Protein AF-A0A550BZ98-F1 (afdb_monomer_lite)

Radius of gyration: 15.57 Å; chains: 1; bounding box: 42×27×40 Å

Sequence (166 aa):
MPALRSVDLQHAAHTMLQHINVPALETIVFRDVEYHNLTASLLQVLSHSHPRVCSLSYINVADHIAESCVQSLAQLEDLRQLCIEDTMGYWQFPTLLAALTCADDQPPLAPELKDLSLLFGQHCWMRQNADALNAMHQSRKEPRVCASRAVVALDRFHVDAKDKRT

pLDDT: mean 89.11, std 10.83, range [4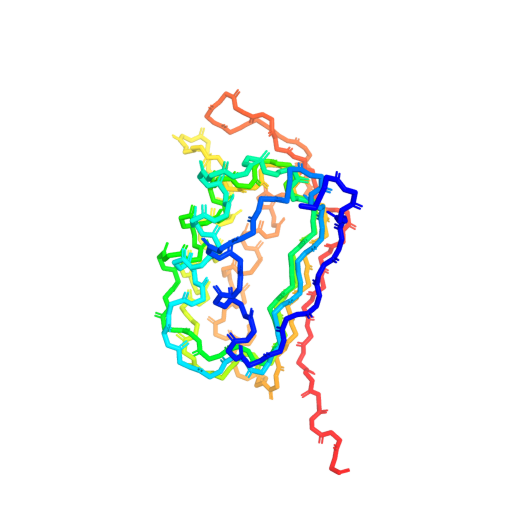2.25, 98.56]

Secondary structure (DSSP, 8-state):
-TT--EEEEEGGGGGGGGT---TT--EEEEES-BSS-HHHHHHHHHHHH-----EEEEES-B---HHHHHHHHHT-TT--EEEEE---S---HHHHHHHHS--TTSPPSSTT--EEEEEES-HHHHHHTHHHHHHHHHHTSS-EEETTEEEPPPSEEEEEE-----

Foldseek 3Di:
DAPAAEDAAEEPSLQCLLVDQYQNHAYYHYYLHDDDDSLVSLVNNCVRNVHQHQEYEYEQHAYQPLPSVQVSLQSNQNHAYYYYEAHPPRHPVLSNLVQCQADQADDHRNQNHAYYHAEYQDPVVCVVCVVSLVRSLVSQCQWDAHNNDTHHHHNYDYYYHDDPPD

Organism: NCBI:txid97359

Structure (mmCIF, N/CA/C/O backbone):
data_AF-A0A550BZ98-F1
#
_entry.id   AF-A0A550BZ98-F1
#
loop_
_atom_site.group_PDB
_atom_site.id
_atom_site.type_symbol
_atom_site.label_atom_id
_atom_site.label_alt_id
_atom_site.label_comp_id
_atom_site.label_asym_id
_atom_site.label_entity_id
_atom_site.label_seq_id
_atom_site.pdbx_PDB_ins_code
_atom_site.Cartn_x
_atom_site.Cartn_y
_atom_site.Cartn_z
_atom_site.occupancy
_atom_site.B_iso_or_equiv
_atom_site.auth_seq_id
_atom_site.auth_comp_id
_atom_site.auth_asym_id
_atom_site.auth_atom_id
_atom_site.pdbx_PDB_model_num
ATOM 1 N N . MET A 1 1 ? -13.093 -8.805 -18.639 1.00 65.12 1 MET A N 1
ATOM 2 C CA . MET A 1 1 ? -12.880 -10.200 -18.196 1.00 65.12 1 MET A CA 1
ATOM 3 C C . MET A 1 1 ? -13.421 -10.345 -16.777 1.00 65.12 1 MET A C 1
ATOM 5 O O . MET A 1 1 ? -12.711 -10.015 -15.837 1.00 65.12 1 MET A O 1
ATOM 9 N N . PRO A 1 2 ? -14.676 -10.788 -16.595 1.00 78.81 2 PRO A N 1
ATOM 10 C CA . PRO A 1 2 ? -15.355 -10.716 -15.295 1.00 78.81 2 PRO A CA 1
ATOM 11 C C . PRO A 1 2 ? -14.828 -11.707 -14.244 1.00 78.81 2 PRO A C 1
ATOM 13 O O . PRO A 1 2 ? -15.179 -11.581 -13.081 1.00 78.81 2 PRO A O 1
ATOM 16 N N . ALA A 1 3 ? -13.998 -12.678 -14.635 1.00 91.69 3 ALA A N 1
ATOM 17 C CA . ALA A 1 3 ? -13.448 -13.696 -13.737 1.00 91.69 3 ALA A CA 1
ATOM 18 C C . ALA A 1 3 ? -11.951 -13.510 -13.419 1.00 91.69 3 ALA A C 1
ATOM 20 O O . ALA A 1 3 ? -11.384 -14.326 -12.697 1.00 91.69 3 ALA A O 1
ATOM 21 N N . LEU A 1 4 ? -11.290 -12.484 -13.976 1.00 94.62 4 LEU A N 1
ATOM 22 C CA . LEU A 1 4 ? -9.860 -12.269 -13.751 1.00 94.62 4 LEU A CA 1
ATOM 23 C C . LEU A 1 4 ? -9.636 -11.729 -12.334 1.00 94.62 4 LEU A C 1
ATOM 25 O O . LEU A 1 4 ? -10.039 -10.607 -12.044 1.00 94.62 4 LEU A O 1
ATOM 29 N N . ARG A 1 5 ? -9.002 -12.537 -11.478 1.00 96.50 5 ARG A N 1
ATOM 30 C CA . ARG A 1 5 ? -8.746 -12.211 -10.063 1.00 96.50 5 ARG A CA 1
ATOM 31 C C . ARG A 1 5 ? -7.322 -11.771 -9.768 1.00 96.50 5 ARG A C 1
ATOM 33 O O . ARG A 1 5 ? -7.097 -11.043 -8.812 1.00 96.50 5 ARG A O 1
ATOM 40 N N . SER A 1 6 ? -6.361 -12.208 -10.571 1.00 97.44 6 SER A N 1
ATOM 41 C CA . SER A 1 6 ? -4.948 -11.926 -10.347 1.00 97.44 6 SER A CA 1
ATOM 42 C C . SER A 1 6 ? -4.271 -11.590 -11.663 1.00 97.44 6 SER A C 1
ATOM 44 O O . SER A 1 6 ? -4.564 -12.210 -12.689 1.00 97.44 6 SER A O 1
ATOM 46 N N . VAL A 1 7 ? -3.384 -10.600 -11.620 1.00 96.88 7 VAL A N 1
ATOM 47 C CA . VAL A 1 7 ? -2.507 -10.227 -12.728 1.00 96.88 7 VAL A CA 1
ATOM 48 C C . VAL A 1 7 ? -1.085 -10.046 -12.215 1.00 96.88 7 VAL A C 1
ATOM 50 O O . VAL A 1 7 ? -0.868 -9.439 -11.167 1.00 96.88 7 VAL A O 1
ATOM 53 N N . ASP A 1 8 ? -0.128 -10.563 -12.980 1.00 97.06 8 ASP A N 1
ATOM 54 C CA . ASP A 1 8 ? 1.297 -10.279 -12.827 1.00 97.06 8 ASP A CA 1
ATOM 55 C C . ASP A 1 8 ? 1.752 -9.569 -14.105 1.00 97.06 8 ASP A C 1
ATOM 57 O O . ASP A 1 8 ? 1.599 -10.092 -15.212 1.00 97.06 8 ASP A O 1
ATOM 61 N N . LEU A 1 9 ? 2.168 -8.315 -13.956 1.00 95.12 9 LEU A N 1
ATOM 62 C CA . LEU A 1 9 ? 2.366 -7.353 -15.030 1.00 95.12 9 LEU A CA 1
ATOM 63 C C . LEU A 1 9 ? 3.829 -6.935 -15.037 1.00 95.12 9 LEU A C 1
ATOM 65 O O . LEU A 1 9 ? 4.275 -6.178 -14.174 1.00 95.12 9 LEU A O 1
ATOM 69 N N . GLN A 1 10 ? 4.561 -7.415 -16.037 1.00 94.25 10 GLN A N 1
ATOM 70 C CA . GLN A 1 10 ? 5.973 -7.104 -16.209 1.00 94.25 10 GLN A CA 1
ATOM 71 C C . GLN A 1 10 ? 6.173 -5.946 -17.196 1.00 94.25 10 GLN A C 1
ATOM 73 O O . GLN A 1 10 ? 5.468 -5.856 -18.209 1.00 94.25 10 GLN A O 1
ATOM 78 N N . HIS A 1 11 ? 7.151 -5.079 -16.934 1.00 91.19 11 HIS A N 1
ATOM 79 C CA . HIS A 1 11 ? 7.508 -3.954 -17.801 1.00 91.19 11 HIS A CA 1
ATOM 80 C C . HIS A 1 11 ? 6.280 -3.078 -18.135 1.00 91.19 11 HIS A C 1
ATOM 82 O O . HIS A 1 11 ? 5.497 -2.717 -17.259 1.00 91.19 11 HIS A O 1
ATOM 88 N N . ALA A 1 12 ? 6.057 -2.766 -19.414 1.00 90.75 12 ALA A N 1
ATOM 89 C CA . ALA A 1 12 ? 4.945 -1.938 -19.879 1.00 90.75 12 ALA A CA 1
ATOM 90 C C . ALA A 1 12 ? 3.573 -2.650 -19.908 1.00 90.75 12 ALA A C 1
ATOM 92 O O . ALA A 1 12 ? 2.584 -2.047 -20.338 1.00 90.75 12 ALA A O 1
ATOM 93 N N . ALA A 1 13 ? 3.462 -3.911 -19.461 1.00 93.50 13 ALA A N 1
ATOM 94 C CA . ALA A 1 13 ? 2.195 -4.653 -19.487 1.00 93.50 13 ALA A CA 1
ATOM 95 C C . ALA A 1 13 ? 1.094 -3.991 -18.640 1.00 93.50 13 ALA A C 1
ATOM 97 O O . ALA A 1 13 ? -0.092 -4.167 -18.921 1.00 93.50 13 ALA A O 1
ATOM 98 N N . HIS A 1 14 ? 1.463 -3.167 -17.651 1.00 92.12 14 HIS A N 1
ATOM 99 C CA . HIS A 1 14 ? 0.501 -2.411 -16.846 1.00 92.12 14 HIS A CA 1
ATOM 100 C C . HIS A 1 14 ? -0.400 -1.488 -17.677 1.00 92.12 14 HIS A C 1
ATOM 102 O O . HIS A 1 14 ? -1.517 -1.194 -17.259 1.00 92.12 14 HIS A O 1
ATOM 108 N N . THR A 1 15 ? 0.037 -1.058 -18.864 1.00 92.19 15 THR A N 1
ATOM 109 C CA . THR A 1 15 ? -0.766 -0.212 -19.763 1.00 92.19 15 THR A CA 1
ATOM 110 C C . THR A 1 15 ? -2.040 -0.915 -20.232 1.00 92.19 15 THR A C 1
ATOM 112 O O . THR A 1 15 ? -3.051 -0.263 -20.478 1.00 92.19 15 THR A O 1
ATOM 115 N N . MET A 1 16 ? -2.057 -2.252 -20.253 1.00 91.81 16 MET A N 1
ATOM 116 C CA . MET A 1 16 ? -3.251 -3.023 -20.595 1.00 91.81 16 MET A CA 1
ATOM 117 C C . MET A 1 16 ? -4.392 -2.820 -19.592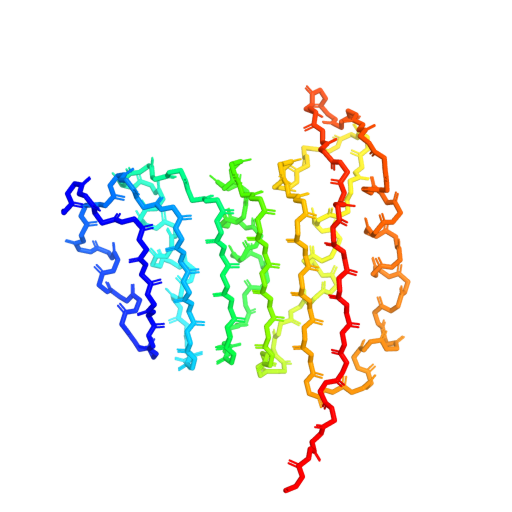 1.00 91.81 16 MET A C 1
ATOM 119 O O .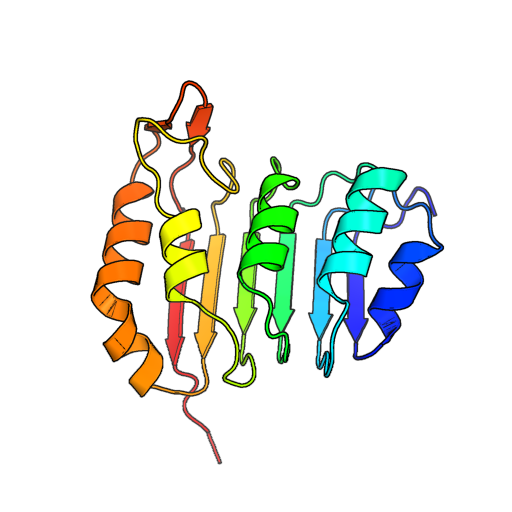 MET A 1 16 ? -5.554 -2.922 -19.984 1.00 91.81 16 MET A O 1
ATOM 123 N N . LEU A 1 17 ? -4.088 -2.480 -18.329 1.00 90.88 17 LEU A N 1
ATOM 124 C CA . LEU A 1 17 ? -5.097 -2.190 -17.301 1.00 90.88 17 LEU A CA 1
ATOM 125 C C . LEU A 1 17 ? -6.037 -1.044 -17.706 1.00 90.88 17 LEU A C 1
ATOM 127 O O . LEU A 1 17 ? -7.190 -1.018 -17.289 1.00 90.88 17 LEU A O 1
ATOM 131 N N . GLN A 1 18 ? -5.574 -0.138 -18.569 1.00 89.88 18 GLN A N 1
ATOM 132 C CA . GLN A 1 18 ? -6.346 1.002 -19.068 1.00 89.88 18 GLN A CA 1
ATOM 133 C C . GLN A 1 18 ? -7.461 0.597 -20.043 1.00 89.88 18 GLN A C 1
ATOM 135 O O . GLN A 1 18 ? -8.393 1.367 -20.281 1.00 89.88 18 GLN A O 1
ATOM 140 N N . HIS A 1 19 ? -7.365 -0.603 -20.618 1.00 90.19 19 HIS A N 1
ATOM 141 C CA . HIS A 1 19 ? -8.230 -1.070 -21.701 1.00 90.19 19 HIS A CA 1
ATOM 142 C C . HIS A 1 19 ? -9.091 -2.275 -21.317 1.00 90.19 19 HIS A C 1
ATOM 144 O O . HIS A 1 19 ? -9.882 -2.751 -22.133 1.00 90.19 19 HIS A O 1
ATOM 150 N N . ILE A 1 20 ? -8.947 -2.790 -20.095 1.00 90.31 20 ILE A N 1
ATOM 151 C CA . ILE A 1 20 ? -9.666 -3.979 -19.640 1.00 90.31 20 ILE A CA 1
ATOM 152 C C . ILE A 1 20 ? -10.607 -3.642 -18.485 1.00 90.31 20 ILE A C 1
ATOM 154 O O . ILE A 1 20 ? -10.250 -2.941 -17.546 1.00 90.31 20 ILE A O 1
ATOM 158 N N . ASN A 1 21 ? -11.819 -4.195 -18.542 1.00 93.44 21 ASN A N 1
ATOM 159 C CA . ASN A 1 21 ? -12.749 -4.182 -17.417 1.00 93.44 21 ASN A CA 1
ATOM 160 C C . ASN A 1 21 ? -12.559 -5.460 -16.585 1.00 93.44 21 ASN A C 1
ATOM 162 O O . ASN A 1 21 ? -12.803 -6.571 -17.085 1.00 93.44 21 ASN A O 1
ATOM 166 N N . VAL A 1 22 ? -12.094 -5.305 -15.348 1.00 94.44 22 VAL A N 1
ATOM 167 C CA . VAL A 1 22 ? -11.665 -6.395 -14.454 1.00 94.44 22 VAL A CA 1
ATOM 168 C C . VAL A 1 22 ? -12.254 -6.213 -13.047 1.00 94.44 22 VAL A C 1
ATOM 170 O O . VAL A 1 22 ? -11.524 -6.002 -12.085 1.00 94.44 22 VAL A O 1
ATOM 173 N N . PRO A 1 23 ? -13.589 -6.297 -12.893 1.00 94.81 23 PRO A N 1
ATOM 174 C CA . PRO A 1 23 ? -14.264 -5.948 -11.638 1.00 94.81 23 PRO A CA 1
ATOM 175 C C . PRO A 1 23 ? -14.006 -6.954 -10.505 1.00 94.81 23 PRO A C 1
ATOM 177 O O . PRO A 1 23 ? -14.192 -6.635 -9.337 1.00 94.81 23 PRO A O 1
ATOM 180 N N . ALA A 1 24 ? -13.577 -8.174 -10.841 1.00 95.94 24 ALA A N 1
ATOM 181 C CA . ALA A 1 24 ? -13.238 -9.222 -9.879 1.00 95.94 24 ALA A CA 1
ATOM 182 C C . ALA A 1 24 ? -11.742 -9.259 -9.523 1.00 95.94 24 ALA A C 1
ATOM 184 O O . ALA A 1 24 ? -11.290 -10.244 -8.944 1.00 95.94 24 ALA A O 1
ATOM 185 N N . LEU A 1 25 ? -10.965 -8.241 -9.911 1.00 96.75 25 LEU A N 1
ATOM 186 C CA . LEU A 1 25 ? -9.529 -8.204 -9.656 1.00 96.75 25 LEU A CA 1
ATOM 187 C C . LEU A 1 25 ? -9.251 -8.028 -8.155 1.00 96.75 25 LEU A C 1
ATOM 189 O O . LEU A 1 25 ? -9.731 -7.089 -7.529 1.00 96.75 25 LEU A O 1
ATOM 193 N N . GLU A 1 26 ? -8.461 -8.938 -7.595 1.00 97.50 26 GLU A N 1
ATOM 194 C CA . GLU A 1 26 ? -8.127 -9.029 -6.168 1.00 97.50 26 GLU A CA 1
ATOM 195 C C . GLU A 1 26 ? -6.616 -8.844 -5.936 1.00 97.50 26 GLU A C 1
ATOM 197 O O . GLU A 1 26 ? -6.204 -8.291 -4.917 1.00 97.50 26 GLU A O 1
ATOM 202 N N . THR A 1 27 ? -5.776 -9.275 -6.883 1.00 98.12 27 THR A N 1
ATOM 203 C CA . THR A 1 27 ? -4.310 -9.259 -6.759 1.00 98.12 27 THR A CA 1
ATOM 204 C C . THR A 1 27 ? -3.646 -8.600 -7.960 1.00 98.12 27 THR A C 1
ATOM 206 O O . THR A 1 27 ? -3.915 -8.973 -9.103 1.00 98.12 27 THR A O 1
ATOM 209 N N . ILE A 1 28 ? -2.730 -7.669 -7.696 1.00 96.81 28 ILE A N 1
ATOM 210 C CA . ILE A 1 28 ? -1.920 -6.999 -8.716 1.00 96.81 28 ILE A CA 1
ATOM 211 C C . ILE A 1 28 ? -0.446 -7.102 -8.337 1.00 96.81 28 ILE A C 1
ATOM 213 O O . ILE A 1 28 ? -0.048 -6.686 -7.251 1.00 96.81 28 ILE A O 1
ATOM 217 N N . VAL A 1 29 ? 0.368 -7.616 -9.251 1.00 96.69 29 VAL A N 1
ATOM 218 C CA . VAL A 1 29 ? 1.826 -7.619 -9.128 1.00 96.69 29 VAL A CA 1
ATOM 219 C C . VAL A 1 29 ? 2.409 -6.819 -10.285 1.00 96.69 29 VAL A C 1
ATOM 221 O O . VAL A 1 29 ? 2.094 -7.084 -11.441 1.00 96.69 29 VAL A O 1
ATOM 224 N N . PHE A 1 30 ? 3.249 -5.838 -9.973 1.00 94.06 30 PHE A N 1
ATOM 225 C CA . PHE A 1 30 ? 4.026 -5.073 -10.940 1.00 94.06 30 PHE A CA 1
ATOM 226 C C . PHE A 1 30 ? 5.498 -5.476 -10.841 1.00 94.06 30 PHE A C 1
ATOM 228 O O . PHE A 1 30 ? 6.072 -5.401 -9.754 1.00 94.06 30 PHE A O 1
ATOM 235 N N . ARG A 1 31 ? 6.101 -5.896 -11.959 1.00 94.00 31 ARG A N 1
ATOM 236 C CA . ARG A 1 31 ? 7.500 -6.349 -12.039 1.00 94.00 31 ARG A CA 1
ATOM 237 C C . ARG A 1 31 ? 8.300 -5.567 -13.062 1.00 94.00 31 ARG A C 1
ATOM 239 O O . ARG A 1 31 ? 7.820 -5.353 -14.172 1.00 94.0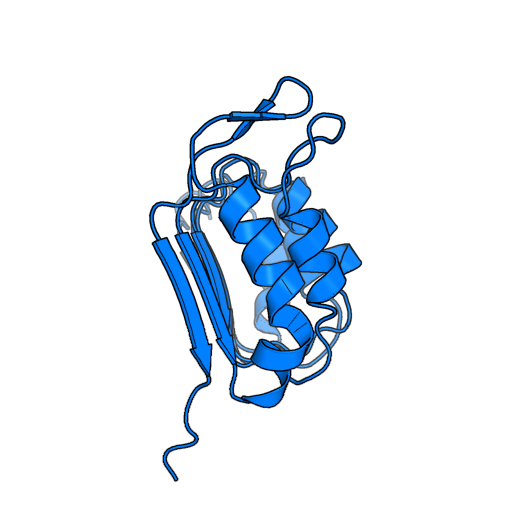0 31 ARG A O 1
ATOM 246 N N . ASP A 1 32 ? 9.535 -5.220 -12.716 1.00 91.75 32 ASP A N 1
ATOM 247 C CA . ASP A 1 32 ? 10.524 -4.667 -13.653 1.00 91.75 32 ASP A CA 1
ATOM 248 C C . ASP A 1 32 ? 9.962 -3.484 -14.461 1.00 91.75 32 ASP A C 1
ATOM 250 O O . ASP A 1 32 ? 10.142 -3.380 -15.680 1.00 91.75 32 ASP A O 1
ATOM 254 N N . VAL A 1 33 ? 9.184 -2.636 -13.783 1.00 88.31 33 VAL A N 1
ATOM 255 C CA . VAL A 1 33 ? 8.572 -1.459 -14.395 1.00 88.31 33 VAL A CA 1
ATOM 256 C C . VAL A 1 33 ? 9.585 -0.334 -14.329 1.00 88.31 33 VAL A C 1
ATOM 258 O O . VAL A 1 33 ? 9.794 0.292 -13.289 1.00 88.31 33 VAL A O 1
ATOM 261 N N . GLU A 1 34 ? 10.213 -0.098 -15.467 1.00 79.12 34 GLU A N 1
ATOM 262 C CA . GLU A 1 34 ? 11.015 1.082 -15.726 1.00 79.12 34 GLU A CA 1
ATOM 263 C C . GLU A 1 34 ? 10.065 2.149 -16.303 1.00 79.12 34 GLU A C 1
ATOM 265 O O . GLU A 1 34 ? 9.278 1.835 -17.195 1.00 79.12 34 GLU A O 1
ATOM 270 N N . TYR A 1 35 ? 10.129 3.393 -15.811 1.00 68.38 35 TYR A N 1
ATOM 271 C CA . TYR A 1 35 ? 9.409 4.581 -16.319 1.00 68.38 35 TYR A CA 1
ATOM 272 C C . TYR A 1 35 ? 7.994 4.883 -15.775 1.00 68.38 35 TYR A C 1
ATOM 274 O O . TYR A 1 35 ? 7.323 4.090 -15.120 1.00 68.38 35 TYR A O 1
ATOM 282 N N . HIS A 1 36 ? 7.576 6.127 -16.046 1.00 69.31 36 HIS A N 1
ATOM 283 C CA . HIS A 1 36 ? 6.376 6.794 -15.539 1.00 69.31 36 HIS A CA 1
ATOM 284 C C . HIS A 1 36 ? 5.052 6.159 -16.006 1.00 69.31 36 HIS A C 1
ATOM 286 O O . HIS A 1 36 ? 4.962 5.614 -17.105 1.00 69.31 36 HIS A O 1
ATOM 292 N N . ASN A 1 37 ? 3.989 6.384 -15.217 1.00 76.19 37 ASN A N 1
ATOM 293 C CA . ASN A 1 37 ? 2.565 6.068 -15.469 1.00 76.19 37 ASN A CA 1
ATOM 294 C C . ASN A 1 37 ? 2.051 4.711 -14.964 1.00 76.19 37 ASN A C 1
ATOM 296 O O . ASN A 1 37 ? 0.900 4.351 -15.254 1.00 76.19 37 ASN A O 1
ATOM 300 N N . LEU A 1 38 ? 2.831 3.991 -14.154 1.00 86.19 38 LEU A N 1
ATOM 301 C CA . LEU A 1 38 ? 2.331 2.828 -13.417 1.00 86.19 38 LEU A CA 1
ATOM 302 C C . LEU A 1 38 ? 1.087 3.206 -12.608 1.00 86.19 38 LEU A C 1
ATOM 304 O O . LEU A 1 38 ? 0.015 2.621 -12.775 1.00 86.19 38 LEU A O 1
ATOM 308 N N . THR A 1 39 ? 1.209 4.263 -11.805 1.00 84.31 39 THR A N 1
ATOM 309 C CA . THR A 1 39 ? 0.116 4.708 -10.949 1.00 84.31 39 THR A CA 1
ATOM 310 C C . THR A 1 39 ? -1.068 5.247 -11.735 1.00 84.31 39 THR A C 1
ATOM 312 O O . THR A 1 39 ? -2.203 5.037 -11.330 1.00 84.31 39 THR A O 1
ATOM 315 N N . ALA A 1 40 ? -0.843 5.884 -12.888 1.00 86.94 40 ALA A N 1
ATOM 316 C CA . ALA A 1 40 ? -1.936 6.305 -13.764 1.00 86.94 40 ALA A CA 1
ATOM 317 C C . ALA A 1 40 ? -2.738 5.094 -14.268 1.00 86.94 40 ALA A C 1
ATOM 319 O O . ALA A 1 40 ? -3.966 5.110 -14.249 1.00 86.94 40 ALA A O 1
ATOM 320 N N . SER A 1 41 ? -2.043 4.016 -14.642 1.00 89.88 41 SER A N 1
ATOM 321 C CA . SER A 1 41 ? -2.678 2.767 -15.076 1.00 89.88 41 SER A CA 1
ATOM 322 C C . SER A 1 41 ? -3.473 2.114 -13.941 1.00 89.88 41 SER A C 1
ATOM 324 O O . SER A 1 41 ? -4.593 1.652 -14.160 1.00 89.88 41 SER A O 1
ATOM 326 N N . LEU A 1 42 ? -2.925 2.131 -12.720 1.00 90.81 42 LEU A N 1
ATOM 327 C CA . LEU A 1 42 ? -3.615 1.648 -11.525 1.00 90.81 42 LEU A CA 1
ATOM 328 C C . LEU A 1 42 ? -4.853 2.502 -11.203 1.00 90.81 42 LEU A C 1
ATOM 330 O O . LEU A 1 42 ? -5.958 1.981 -11.119 1.00 90.81 42 LEU A O 1
ATOM 334 N N . LEU A 1 43 ? -4.708 3.822 -11.091 1.00 90.75 43 LEU A N 1
ATOM 335 C CA . LEU A 1 43 ? -5.813 4.743 -10.804 1.00 90.75 43 LEU A CA 1
ATOM 336 C C . LEU A 1 43 ? -6.941 4.629 -11.833 1.00 90.75 43 LEU A C 1
ATOM 338 O O . LEU A 1 43 ? -8.117 4.668 -11.470 1.00 90.75 43 LEU A O 1
ATOM 342 N N . GLN A 1 44 ? -6.602 4.444 -13.109 1.00 90.69 44 GLN A N 1
ATOM 343 C CA . GLN A 1 44 ? -7.589 4.267 -14.165 1.00 90.69 44 GLN A CA 1
ATOM 344 C C . GLN A 1 44 ? -8.392 2.971 -13.994 1.00 90.69 44 GLN A C 1
ATOM 346 O O . GLN A 1 44 ? -9.619 3.008 -14.101 1.00 90.69 44 GLN A O 1
ATOM 351 N N . VAL A 1 45 ? -7.746 1.840 -13.680 1.00 92.50 45 VAL A N 1
ATOM 352 C CA . VAL A 1 45 ? -8.484 0.587 -13.443 1.00 92.50 45 VAL A CA 1
ATOM 353 C C . VAL A 1 45 ? -9.327 0.658 -12.168 1.00 92.50 45 VAL A C 1
ATOM 355 O O . VAL A 1 45 ? -10.460 0.174 -12.175 1.00 92.50 45 VAL A O 1
ATOM 358 N N . LEU A 1 46 ? -8.839 1.327 -11.117 1.00 92.38 46 LEU A N 1
ATOM 359 C CA . LEU A 1 46 ? -9.597 1.558 -9.882 1.00 92.38 46 LEU A CA 1
ATOM 360 C C . LEU A 1 46 ? -10.840 2.419 -10.123 1.00 92.38 46 LEU A C 1
ATOM 362 O O . LEU A 1 46 ? -11.920 2.108 -9.622 1.00 92.38 46 LEU A O 1
ATOM 366 N N . SER A 1 47 ? -10.704 3.446 -10.962 1.00 91.12 47 SER A N 1
ATOM 367 C CA . SER A 1 47 ? -11.794 4.359 -11.306 1.00 91.12 47 SER A CA 1
ATOM 368 C C . SER A 1 47 ? -12.829 3.736 -12.242 1.00 91.12 47 SER A C 1
ATOM 370 O O . SER A 1 47 ? -13.998 4.093 -12.165 1.00 91.12 47 SER A O 1
ATOM 372 N N . HIS A 1 48 ? -12.419 2.847 -13.155 1.00 90.75 48 HIS A N 1
ATOM 373 C CA . HIS A 1 48 ? -13.319 2.308 -14.180 1.00 90.75 48 HIS A CA 1
ATOM 374 C C . HIS A 1 48 ? -13.922 0.943 -13.825 1.00 90.75 48 HIS A C 1
ATOM 376 O O . HIS A 1 48 ? -15.088 0.694 -14.123 1.00 90.75 48 HIS A O 1
ATOM 382 N N . SER A 1 49 ? -13.139 0.045 -13.219 1.00 90.06 49 SER A N 1
ATOM 383 C CA . SER A 1 49 ? -13.584 -1.323 -12.904 1.00 90.06 49 SER A CA 1
ATOM 384 C C . SER A 1 49 ? -14.057 -1.485 -11.458 1.00 90.06 49 SER A C 1
ATOM 386 O O . SER A 1 49 ? -14.683 -2.497 -11.152 1.00 90.06 49 SER A O 1
ATOM 388 N N . HIS A 1 50 ? -13.739 -0.528 -10.575 1.00 91.50 50 HIS A N 1
ATOM 389 C CA . HIS A 1 50 ? -13.974 -0.594 -9.125 1.00 91.50 50 HIS A CA 1
ATOM 390 C C . HIS A 1 50 ? -13.642 -1.962 -8.491 1.00 91.50 50 HIS A C 1
ATOM 392 O O . HIS A 1 50 ? -14.476 -2.537 -7.784 1.00 91.50 50 HIS A O 1
ATOM 398 N N . PRO A 1 51 ? -12.450 -2.525 -8.764 1.00 93.56 51 PRO A N 1
ATOM 399 C CA . PRO A 1 51 ? -12.068 -3.814 -8.218 1.00 93.56 51 PRO A CA 1
ATOM 400 C C . PRO A 1 51 ? -11.807 -3.718 -6.710 1.00 93.56 51 PRO A C 1
ATOM 402 O O . PRO A 1 51 ? -11.322 -2.702 -6.211 1.00 93.56 51 PRO A O 1
ATOM 405 N N . ARG A 1 52 ? -12.058 -4.812 -5.989 1.00 94.31 52 ARG A N 1
ATOM 406 C CA . ARG A 1 52 ? -11.712 -4.950 -4.566 1.00 94.31 52 ARG A CA 1
ATOM 407 C C . ARG A 1 52 ? -10.318 -5.549 -4.413 1.00 94.31 52 ARG A C 1
ATOM 409 O O . ARG A 1 52 ? -10.164 -6.698 -3.999 1.00 94.31 52 ARG A O 1
ATOM 416 N N . VAL A 1 53 ? -9.301 -4.783 -4.800 1.00 97.06 53 VAL A N 1
ATOM 417 C CA . VAL A 1 53 ? -7.907 -5.242 -4.729 1.00 97.06 53 VAL A CA 1
ATOM 418 C C . VAL A 1 53 ? -7.497 -5.380 -3.266 1.00 97.06 53 VAL A C 1
ATOM 420 O O . VAL A 1 53 ? -7.450 -4.401 -2.526 1.00 97.06 53 VAL A O 1
ATOM 423 N N . CYS A 1 54 ? -7.170 -6.605 -2.861 1.00 97.81 54 CYS A N 1
ATOM 424 C CA . CYS A 1 54 ? -6.743 -6.929 -1.507 1.00 97.81 54 CYS A CA 1
ATOM 425 C C . CYS A 1 54 ? -5.237 -7.202 -1.394 1.00 97.81 54 CYS A C 1
ATOM 427 O O . CYS A 1 54 ? -4.723 -7.268 -0.278 1.00 97.81 54 CYS A O 1
ATOM 429 N N . SER A 1 55 ? -4.525 -7.365 -2.514 1.00 98.31 55 SER A N 1
ATOM 430 C CA . SER A 1 55 ? -3.080 -7.616 -2.537 1.00 98.31 55 SER A CA 1
ATOM 431 C C . SER A 1 55 ? -2.395 -6.846 -3.666 1.00 98.31 55 SER A C 1
ATOM 433 O O . SER A 1 55 ? -2.819 -6.923 -4.823 1.00 98.31 55 SER A O 1
ATOM 435 N N . LEU A 1 56 ? -1.347 -6.098 -3.322 1.00 96.81 56 LEU A N 1
ATOM 436 C CA . LEU A 1 56 ? -0.580 -5.266 -4.243 1.00 96.81 56 LEU A CA 1
ATOM 437 C C . LEU A 1 56 ? 0.920 -5.446 -4.008 1.00 96.81 56 LEU A C 1
ATOM 439 O O . LEU A 1 56 ? 1.410 -5.252 -2.894 1.00 96.81 56 LEU A O 1
ATOM 443 N N . SER A 1 57 ? 1.651 -5.758 -5.075 1.00 95.56 57 SER A N 1
ATOM 444 C CA . SER A 1 57 ? 3.101 -5.933 -5.035 1.00 95.56 57 SER A CA 1
ATOM 445 C C . SER A 1 57 ? 3.799 -5.059 -6.070 1.00 95.56 57 SER A C 1
ATOM 447 O O . SER A 1 57 ? 3.442 -5.078 -7.246 1.00 95.56 57 SER A O 1
ATOM 449 N N . TYR A 1 58 ? 4.838 -4.350 -5.641 1.00 92.69 58 TYR A N 1
ATOM 450 C CA . TYR A 1 58 ? 5.765 -3.605 -6.487 1.00 92.69 58 TYR A CA 1
ATOM 451 C C . TYR A 1 58 ? 7.141 -4.255 -6.391 1.00 92.69 58 TYR A C 1
ATOM 453 O O . TYR A 1 58 ? 7.741 -4.245 -5.323 1.00 92.69 58 TYR A O 1
ATOM 461 N N . ILE A 1 59 ? 7.638 -4.830 -7.481 1.00 92.38 59 ILE A N 1
ATOM 462 C CA . ILE A 1 59 ? 8.881 -5.605 -7.502 1.00 92.38 59 ILE A CA 1
ATOM 463 C C . ILE A 1 59 ? 9.787 -5.039 -8.591 1.00 92.38 59 ILE A C 1
ATOM 465 O O . ILE A 1 59 ? 9.422 -5.036 -9.763 1.00 92.38 59 ILE A O 1
ATOM 469 N N . ASN A 1 60 ? 10.961 -4.538 -8.211 1.00 89.38 60 ASN A N 1
ATOM 470 C CA . ASN A 1 60 ? 11.888 -3.859 -9.116 1.00 89.38 60 ASN A CA 1
ATOM 471 C C . ASN A 1 60 ? 11.217 -2.726 -9.921 1.00 89.38 60 ASN A C 1
ATOM 473 O O . ASN A 1 60 ? 11.340 -2.623 -11.139 1.00 89.38 60 ASN A O 1
ATOM 477 N N . VAL A 1 61 ? 10.436 -1.892 -9.229 1.00 87.00 61 VAL A N 1
ATOM 478 C CA . VAL A 1 61 ? 9.708 -0.769 -9.836 1.00 87.00 61 VAL A CA 1
ATOM 479 C C . VAL A 1 61 ? 10.489 0.527 -9.639 1.00 87.00 61 VAL A C 1
ATOM 481 O O . VAL A 1 61 ? 10.747 0.949 -8.506 1.00 87.00 61 VAL A O 1
ATOM 484 N N . ALA A 1 62 ? 10.830 1.180 -10.747 1.00 80.06 62 ALA A N 1
ATOM 485 C CA . ALA A 1 62 ? 11.493 2.474 -10.794 1.00 80.06 62 ALA A CA 1
ATOM 486 C C . ALA A 1 62 ? 10.462 3.574 -11.097 1.00 80.06 62 ALA A C 1
ATOM 488 O O . ALA A 1 62 ? 10.351 4.034 -12.232 1.00 80.06 62 ALA A O 1
ATOM 489 N N . ASP A 1 63 ? 9.700 3.989 -10.080 1.00 70.50 63 ASP A N 1
ATOM 490 C CA . ASP A 1 63 ? 8.751 5.098 -10.207 1.00 70.50 63 ASP A CA 1
ATOM 491 C C . ASP A 1 63 ? 9.072 6.216 -9.204 1.00 70.50 63 ASP A C 1
ATOM 493 O O . ASP A 1 63 ? 9.398 5.971 -8.042 1.00 70.50 63 ASP A O 1
ATOM 497 N N . HIS A 1 64 ? 8.998 7.463 -9.663 1.00 64.75 64 HIS A N 1
ATOM 498 C CA . HIS A 1 64 ? 9.401 8.660 -8.909 1.00 64.75 64 HIS A CA 1
ATOM 499 C C . HIS A 1 64 ? 8.325 9.179 -7.945 1.00 64.75 64 HIS A C 1
ATOM 501 O O . HIS A 1 64 ? 8.452 10.268 -7.384 1.00 64.75 64 HIS A O 1
ATOM 507 N N . ILE A 1 65 ? 7.221 8.455 -7.785 1.00 58.50 65 ILE A N 1
ATOM 508 C CA . ILE A 1 65 ? 5.951 9.111 -7.504 1.00 58.50 65 ILE A CA 1
ATOM 509 C C . ILE A 1 65 ? 5.328 8.580 -6.214 1.00 58.50 65 ILE A C 1
ATOM 511 O O . ILE A 1 65 ? 4.267 7.953 -6.224 1.00 58.50 65 ILE A O 1
ATOM 515 N N . ALA A 1 66 ? 5.972 8.882 -5.084 1.00 67.38 66 ALA A N 1
ATOM 516 C CA . ALA A 1 66 ? 5.417 8.568 -3.768 1.00 67.38 66 ALA A CA 1
ATOM 517 C C . ALA A 1 66 ? 4.012 9.160 -3.577 1.00 67.38 66 ALA A C 1
ATOM 519 O O . ALA A 1 66 ? 3.137 8.471 -3.065 1.00 67.38 66 ALA A O 1
ATOM 520 N N . GLU A 1 67 ? 3.757 10.379 -4.064 1.00 74.69 67 GLU A N 1
ATOM 521 C CA . GLU A 1 67 ? 2.429 11.002 -3.973 1.00 74.69 67 GLU A CA 1
ATOM 522 C C . GLU A 1 67 ? 1.355 10.216 -4.729 1.00 74.69 67 GLU A C 1
ATOM 524 O O . GLU A 1 67 ? 0.278 9.970 -4.198 1.00 74.69 67 GLU A O 1
ATOM 529 N N . SER A 1 68 ? 1.645 9.767 -5.950 1.00 78.56 68 SER A N 1
ATOM 530 C CA . SER A 1 68 ? 0.677 8.994 -6.732 1.00 78.56 68 SER A CA 1
ATOM 531 C C . SER A 1 68 ? 0.471 7.602 -6.143 1.00 78.56 68 SER A C 1
ATOM 533 O O . SER A 1 68 ? -0.662 7.133 -6.082 1.00 78.56 68 SER A O 1
ATOM 535 N N . CYS A 1 69 ? 1.534 6.963 -5.639 1.00 84.31 69 CYS A N 1
ATOM 536 C CA . CYS A 1 69 ? 1.424 5.690 -4.935 1.00 84.31 69 CYS A CA 1
ATOM 537 C C . CYS A 1 69 ? 0.488 5.847 -3.730 1.00 84.31 69 CYS A C 1
ATOM 539 O O . CYS A 1 69 ? -0.484 5.103 -3.611 1.00 84.31 69 CYS A O 1
ATOM 541 N N . VAL A 1 70 ? 0.681 6.894 -2.922 1.00 89.50 70 VAL A N 1
ATOM 542 C CA . VAL A 1 70 ? -0.220 7.246 -1.814 1.00 89.50 70 VAL A CA 1
ATOM 543 C C . VAL A 1 70 ? -1.655 7.483 -2.302 1.00 89.50 70 VAL A C 1
ATOM 545 O O . VAL A 1 70 ? -2.584 6.933 -1.718 1.00 89.50 70 VAL A O 1
ATOM 548 N N . GLN A 1 71 ? -1.862 8.217 -3.399 1.00 88.50 71 GLN A N 1
ATOM 549 C CA . GLN A 1 71 ? -3.199 8.418 -3.980 1.00 88.50 71 GLN A CA 1
ATOM 550 C C . GLN A 1 71 ? -3.861 7.103 -4.406 1.00 88.50 71 GLN A C 1
ATOM 552 O O . GLN A 1 71 ? -5.055 6.917 -4.181 1.00 88.50 71 GLN A O 1
ATOM 557 N N . SER A 1 72 ? -3.106 6.183 -5.007 1.00 89.75 72 SER A N 1
ATOM 558 C CA . SER A 1 72 ? -3.639 4.881 -5.410 1.00 89.75 72 SER A CA 1
ATOM 559 C C . SER A 1 72 ? -3.990 4.015 -4.206 1.00 89.75 72 SER A C 1
ATOM 561 O O . SER A 1 72 ? -5.086 3.469 -4.152 1.00 89.75 72 SER A O 1
ATOM 563 N N . LEU A 1 73 ? -3.127 3.979 -3.186 1.00 92.62 73 LEU A N 1
ATOM 564 C CA . LEU A 1 73 ? -3.384 3.276 -1.931 1.00 92.62 73 LEU A CA 1
ATOM 565 C C . LEU A 1 73 ? -4.602 3.852 -1.191 1.00 92.62 73 LEU A C 1
ATOM 567 O O . LEU A 1 73 ? -5.315 3.108 -0.524 1.00 92.62 73 LEU A O 1
ATOM 571 N N . ALA A 1 74 ? -4.885 5.150 -1.340 1.00 92.88 74 ALA A N 1
ATOM 572 C CA . ALA A 1 74 ? -6.051 5.793 -0.735 1.00 92.88 74 ALA A CA 1
ATOM 573 C C . ALA A 1 74 ? -7.379 5.310 -1.332 1.00 92.88 74 ALA A C 1
ATOM 575 O O . ALA A 1 74 ? -8.405 5.386 -0.663 1.00 92.88 74 ALA A O 1
ATOM 576 N N . GLN A 1 75 ? -7.363 4.781 -2.560 1.00 93.69 75 GLN A N 1
ATOM 577 C CA . GLN A 1 75 ? -8.536 4.176 -3.199 1.00 93.69 75 GLN A CA 1
ATOM 578 C C . GLN A 1 75 ? -8.674 2.676 -2.902 1.00 93.69 75 GLN A C 1
ATOM 580 O O . GLN A 1 75 ? -9.684 2.068 -3.251 1.00 93.69 75 GLN A O 1
ATOM 585 N N . LEU A 1 76 ? -7.672 2.068 -2.266 1.00 94.88 76 LEU A N 1
ATOM 586 C CA . LEU A 1 76 ? -7.613 0.637 -1.992 1.00 94.88 76 LEU A CA 1
ATOM 587 C C . LEU A 1 76 ? -8.016 0.338 -0.546 1.00 94.88 76 LEU A C 1
ATOM 589 O O . LEU A 1 76 ? -7.208 -0.093 0.274 1.00 94.88 76 LEU A O 1
ATOM 593 N N . GLU A 1 77 ? -9.285 0.583 -0.221 1.00 93.62 77 GLU A N 1
ATOM 594 C CA . GLU A 1 77 ? -9.799 0.428 1.149 1.00 93.62 77 GLU A CA 1
ATOM 595 C C . GLU A 1 77 ? -9.734 -1.020 1.654 1.00 93.62 77 GLU A C 1
ATOM 597 O O . GLU A 1 77 ? -9.484 -1.249 2.835 1.00 93.62 77 GLU A O 1
ATOM 602 N N . ASP A 1 78 ? -9.893 -1.980 0.740 1.00 96.75 78 ASP A N 1
ATOM 603 C CA . ASP A 1 78 ? -9.850 -3.420 1.005 1.00 96.75 78 ASP A CA 1
ATOM 604 C C . ASP A 1 78 ? -8.422 -4.005 0.966 1.00 96.75 78 ASP A C 1
ATOM 606 O O . ASP A 1 78 ? -8.257 -5.229 1.041 1.00 96.75 78 ASP A O 1
ATOM 610 N N . LEU A 1 79 ? -7.379 -3.172 0.823 1.00 98.12 79 LEU A N 1
ATOM 611 C CA . LEU A 1 79 ? -5.998 -3.645 0.723 1.00 98.12 79 LEU A CA 1
ATOM 612 C C . LEU A 1 79 ? -5.552 -4.297 2.028 1.00 98.12 79 LEU A C 1
ATOM 614 O O . LEU A 1 79 ? -5.430 -3.633 3.052 1.00 98.12 79 LEU A O 1
ATOM 618 N N . ARG A 1 80 ? -5.236 -5.590 1.963 1.00 98.44 80 ARG A N 1
ATOM 619 C CA . ARG A 1 80 ? -4.758 -6.388 3.100 1.00 98.44 80 ARG A CA 1
ATOM 620 C C . ARG A 1 80 ? -3.268 -6.651 3.044 1.00 98.44 80 ARG A C 1
ATOM 622 O O . ARG A 1 80 ? -2.659 -6.839 4.093 1.00 98.44 80 ARG A O 1
ATOM 629 N N . GLN A 1 81 ? -2.695 -6.668 1.842 1.00 98.50 81 GLN A N 1
ATOM 630 C CA . GLN A 1 81 ? -1.297 -7.017 1.624 1.00 98.50 81 GLN A CA 1
ATOM 631 C C . GLN A 1 81 ? -0.616 -5.998 0.721 1.00 98.50 81 GLN A C 1
ATOM 633 O O . GLN A 1 81 ? -1.074 -5.750 -0.396 1.00 98.50 81 GLN A O 1
ATOM 638 N N . LEU A 1 82 ? 0.497 -5.447 1.198 1.00 97.06 82 LEU A N 1
ATOM 639 C CA . LEU A 1 82 ? 1.370 -4.566 0.436 1.00 97.06 82 LEU A CA 1
ATOM 640 C C . LEU A 1 82 ? 2.798 -5.108 0.477 1.00 97.06 82 LEU A C 1
ATOM 642 O O . LEU A 1 82 ? 3.387 -5.278 1.545 1.00 97.06 82 LEU A O 1
ATOM 646 N N . CYS A 1 83 ? 3.363 -5.355 -0.697 1.00 95.50 83 CYS A N 1
ATOM 647 C CA . CYS A 1 83 ? 4.748 -5.773 -0.856 1.00 95.50 83 CYS A CA 1
ATOM 648 C C . CYS A 1 83 ? 5.491 -4.771 -1.739 1.00 95.50 83 CYS A C 1
ATOM 650 O O . CYS A 1 83 ? 5.021 -4.421 -2.821 1.00 95.50 83 CYS A O 1
ATOM 652 N N . ILE A 1 84 ? 6.642 -4.295 -1.274 1.00 91.88 84 ILE A N 1
ATOM 653 C CA . ILE A 1 84 ? 7.529 -3.418 -2.035 1.00 91.88 84 ILE A CA 1
ATOM 654 C C . ILE A 1 84 ? 8.927 -4.024 -1.983 1.00 91.88 84 ILE A C 1
ATOM 656 O O . ILE A 1 84 ? 9.488 -4.198 -0.903 1.00 91.88 84 ILE A O 1
ATOM 660 N N . GLU A 1 85 ? 9.472 -4.360 -3.145 1.00 91.00 85 GLU A N 1
ATOM 661 C CA . GLU A 1 85 ? 10.713 -5.107 -3.302 1.00 91.00 85 GLU A CA 1
ATOM 662 C C . GLU A 1 85 ? 11.628 -4.452 -4.341 1.00 91.00 85 GLU A C 1
ATOM 664 O O . GLU A 1 85 ? 11.193 -4.129 -5.445 1.00 91.00 85 GLU A O 1
ATOM 669 N N . ASP A 1 86 ? 12.905 -4.283 -3.990 1.00 80.56 86 ASP A N 1
ATOM 670 C CA . ASP A 1 86 ? 14.010 -3.885 -4.876 1.00 80.56 86 ASP A CA 1
ATOM 671 C C . ASP A 1 86 ? 13.723 -2.690 -5.788 1.00 80.56 86 ASP A C 1
ATOM 673 O O . ASP A 1 86 ? 14.152 -2.618 -6.934 1.00 80.56 86 ASP A O 1
ATOM 677 N N . THR A 1 87 ? 13.016 -1.695 -5.270 1.00 72.94 87 THR A N 1
ATOM 678 C CA . THR A 1 87 ? 12.713 -0.487 -6.031 1.00 72.94 87 THR A CA 1
ATOM 679 C C . THR A 1 87 ? 13.985 0.308 -6.321 1.00 72.94 87 THR A C 1
ATOM 681 O O . THR A 1 87 ? 14.762 0.596 -5.403 1.00 72.94 87 THR A O 1
ATOM 684 N N . MET A 1 88 ? 14.197 0.704 -7.577 1.00 66.81 88 MET A N 1
ATOM 685 C CA . MET A 1 88 ? 15.401 1.430 -7.985 1.00 66.81 88 MET A CA 1
ATOM 686 C C . MET A 1 88 ? 15.405 2.851 -7.407 1.00 66.81 88 MET A C 1
ATOM 688 O O . MET A 1 88 ? 14.879 3.749 -8.036 1.00 66.81 88 MET A O 1
ATOM 692 N N . GLY A 1 89 ? 15.949 3.059 -6.202 1.00 62.09 89 GLY A N 1
ATOM 693 C CA . GLY A 1 89 ? 16.477 4.332 -5.663 1.00 62.09 89 GLY A CA 1
ATOM 694 C C . GLY A 1 89 ? 15.595 5.597 -5.618 1.00 62.09 89 GLY A C 1
ATOM 695 O O . GLY A 1 89 ? 16.041 6.600 -5.068 1.00 62.09 89 GLY A O 1
ATOM 696 N N . TYR A 1 90 ? 14.379 5.588 -6.166 1.00 67.00 90 TYR A N 1
ATOM 697 C CA . TYR A 1 90 ? 13.578 6.790 -6.436 1.00 67.00 90 TYR A CA 1
ATOM 698 C C . TYR A 1 90 ? 12.308 6.903 -5.591 1.00 67.00 90 TYR A C 1
ATOM 700 O O . TYR A 1 90 ? 11.594 7.903 -5.663 1.00 67.00 90 TYR A O 1
ATOM 708 N N . TRP A 1 91 ? 12.027 5.899 -4.768 1.00 71.44 91 TRP A N 1
ATOM 709 C CA . TRP A 1 91 ? 10.859 5.904 -3.902 1.00 71.44 91 TRP A CA 1
ATOM 710 C C . TRP A 1 91 ? 11.085 6.836 -2.712 1.00 71.44 91 TRP A C 1
ATOM 712 O O . TRP A 1 91 ? 12.005 6.641 -1.913 1.00 71.44 91 TRP A O 1
ATOM 722 N N . GLN A 1 92 ? 10.206 7.830 -2.549 1.00 78.25 92 GLN A N 1
ATOM 723 C CA . GLN A 1 92 ? 10.175 8.662 -1.342 1.00 78.25 92 GLN A CA 1
ATOM 724 C C . GLN A 1 92 ? 9.476 7.897 -0.213 1.00 78.25 92 GLN A C 1
ATOM 726 O O . GLN A 1 92 ? 8.350 8.190 0.191 1.00 78.25 92 GLN A O 1
ATOM 731 N N . PHE A 1 93 ? 10.156 6.874 0.290 1.00 81.62 93 PHE A N 1
ATOM 732 C CA . PHE A 1 93 ? 9.663 6.057 1.387 1.00 81.62 93 PHE A CA 1
ATOM 733 C C . PHE A 1 93 ? 9.294 6.831 2.652 1.00 81.62 93 PHE A C 1
ATOM 735 O O . PHE A 1 93 ? 8.283 6.457 3.239 1.00 81.62 93 PHE A O 1
ATOM 742 N N . PRO A 1 94 ? 10.003 7.902 3.069 1.00 86.69 94 PRO A N 1
ATOM 743 C CA . PRO A 1 94 ? 9.547 8.718 4.189 1.00 86.69 94 PRO A CA 1
ATOM 744 C C . PRO A 1 94 ? 8.098 9.187 4.021 1.00 86.69 94 PRO A C 1
ATOM 746 O O . PRO A 1 94 ? 7.306 9.070 4.950 1.00 86.69 94 PRO A O 1
ATOM 749 N N . THR A 1 95 ? 7.730 9.636 2.817 1.00 88.19 95 THR A N 1
ATOM 750 C CA . THR A 1 95 ? 6.378 10.102 2.486 1.00 88.19 95 THR A CA 1
ATOM 751 C C . THR A 1 95 ? 5.363 8.962 2.548 1.00 88.19 95 THR A C 1
ATOM 753 O O . THR A 1 95 ? 4.300 9.116 3.143 1.00 88.19 95 THR A O 1
ATOM 756 N N . LEU A 1 96 ? 5.697 7.796 1.985 1.00 89.88 96 LEU A N 1
ATOM 757 C CA . LEU A 1 96 ? 4.828 6.618 2.032 1.00 89.88 96 LEU A CA 1
ATOM 758 C C . LEU A 1 96 ? 4.635 6.101 3.467 1.00 89.88 96 LEU A C 1
ATOM 760 O O . LEU A 1 96 ? 3.512 5.816 3.872 1.00 89.88 96 LEU A O 1
ATOM 764 N N . LEU A 1 97 ? 5.715 5.987 4.243 1.00 93.00 97 LEU A N 1
ATOM 765 C CA . LEU A 1 97 ? 5.677 5.531 5.633 1.00 93.00 97 LEU A CA 1
ATOM 766 C C . LEU A 1 97 ? 4.897 6.507 6.511 1.00 93.00 97 LEU A C 1
ATOM 768 O O . LEU A 1 97 ? 4.091 6.065 7.325 1.00 93.00 97 LEU A O 1
ATOM 772 N N . ALA A 1 98 ? 5.083 7.814 6.316 1.00 93.19 98 ALA A N 1
ATOM 773 C CA . ALA A 1 98 ? 4.288 8.834 6.989 1.00 93.19 98 ALA A CA 1
ATOM 774 C C . ALA A 1 98 ? 2.799 8.699 6.638 1.00 93.19 98 ALA A C 1
ATOM 776 O O . ALA A 1 98 ? 1.972 8.695 7.540 1.00 93.19 98 ALA A O 1
ATOM 777 N N . ALA A 1 99 ? 2.454 8.493 5.363 1.00 93.00 99 ALA A N 1
ATOM 778 C CA . ALA A 1 99 ? 1.066 8.301 4.940 1.00 93.00 99 ALA A CA 1
ATOM 779 C C . ALA A 1 99 ? 0.439 6.993 5.469 1.00 93.00 99 ALA A C 1
ATOM 781 O O . ALA A 1 99 ? -0.759 6.937 5.736 1.00 93.00 99 ALA A O 1
ATOM 782 N N . LEU A 1 100 ? 1.237 5.933 5.636 1.00 95.31 100 LEU A N 1
ATOM 783 C CA . LEU A 1 100 ? 0.804 4.680 6.262 1.00 95.31 100 LEU A CA 1
ATOM 784 C C . LEU A 1 100 ? 0.742 4.768 7.794 1.00 95.31 100 LEU A C 1
ATOM 786 O O . LEU A 1 100 ? 0.074 3.935 8.413 1.00 95.31 100 LEU A O 1
ATOM 790 N N . THR A 1 101 ? 1.417 5.741 8.407 1.00 97.00 101 THR A N 1
ATOM 791 C CA . THR A 1 101 ? 1.385 5.970 9.855 1.00 97.00 101 THR A CA 1
ATOM 792 C C . THR A 1 101 ? 0.025 6.528 10.245 1.00 97.00 101 THR A C 1
ATOM 794 O O . THR A 1 101 ? -0.430 7.533 9.709 1.00 97.00 101 THR A O 1
ATOM 797 N N . CYS A 1 102 ? -0.643 5.880 11.191 1.00 96.50 102 CYS A N 1
ATOM 798 C CA . CYS A 1 102 ? -1.966 6.302 11.621 1.00 96.50 102 CYS A CA 1
ATOM 799 C C . CYS A 1 102 ? -1.882 7.476 12.607 1.00 96.50 102 CYS A C 1
ATOM 801 O O . CYS A 1 102 ? -1.234 7.366 13.649 1.00 96.50 102 CYS A O 1
ATOM 803 N N . ALA A 1 103 ? -2.582 8.567 12.292 1.00 94.94 103 ALA A N 1
ATOM 804 C CA . ALA A 1 103 ? -2.810 9.708 13.177 1.00 94.94 103 ALA A CA 1
ATOM 805 C C . ALA A 1 103 ? -4.295 9.782 13.572 1.00 94.94 103 ALA A C 1
ATOM 807 O O . ALA A 1 103 ? -5.161 9.300 12.842 1.00 94.94 103 ALA A O 1
ATOM 808 N N . ASP A 1 104 ? -4.606 10.358 14.733 1.00 92.88 104 ASP A N 1
ATOM 809 C CA . ASP A 1 104 ? -5.980 10.370 15.259 1.00 92.88 104 ASP A CA 1
ATOM 810 C C . ASP A 1 104 ? -6.931 11.256 14.439 1.00 92.88 104 ASP A C 1
ATOM 812 O O . ASP A 1 104 ? -8.120 10.953 14.319 1.00 92.88 104 ASP A O 1
ATOM 816 N N . ASP A 1 105 ? -6.402 12.326 13.850 1.00 94.94 105 ASP A N 1
ATOM 817 C CA . ASP A 1 105 ? -7.130 13.373 13.134 1.00 94.94 105 ASP A CA 1
ATOM 818 C C . ASP A 1 105 ? -7.136 13.200 11.607 1.00 94.94 105 ASP A C 1
ATOM 820 O O . ASP A 1 105 ? -7.807 13.961 10.909 1.00 94.94 105 ASP A O 1
ATOM 824 N N . GLN A 1 106 ? -6.439 12.191 11.076 1.00 93.81 106 GLN A N 1
ATOM 825 C CA . GLN A 1 106 ? -6.333 11.954 9.636 1.00 93.81 106 GLN A CA 1
ATOM 826 C C . GLN A 1 106 ? -6.943 10.609 9.221 1.00 93.81 106 GLN A C 1
ATOM 828 O O . GLN A 1 106 ? -6.772 9.607 9.921 1.00 93.81 106 GLN A O 1
ATOM 833 N N . PRO A 1 107 ? -7.642 10.547 8.069 1.00 94.50 107 PRO A N 1
ATOM 834 C CA . PRO A 1 107 ? -8.106 9.284 7.514 1.00 94.50 107 PRO A CA 1
ATOM 835 C C . PRO A 1 107 ? -6.927 8.333 7.250 1.00 94.50 107 PRO A C 1
ATOM 837 O O . PRO A 1 107 ? -5.999 8.708 6.531 1.00 94.50 107 PRO A O 1
ATOM 840 N N . PRO A 1 108 ? -6.947 7.104 7.791 1.00 95.88 108 PRO A N 1
ATOM 841 C CA . PRO A 1 108 ? -5.875 6.139 7.589 1.00 95.88 108 PRO A CA 1
ATOM 842 C C . PRO A 1 108 ? -5.809 5.669 6.132 1.00 95.88 108 PRO A C 1
ATOM 844 O O . PRO A 1 108 ? -6.825 5.320 5.526 1.00 95.88 108 PRO A O 1
ATOM 847 N N . LEU A 1 109 ? -4.593 5.592 5.593 1.00 95.75 109 LEU A N 1
ATOM 848 C CA . LEU A 1 109 ? -4.311 4.950 4.311 1.00 95.75 109 LEU A CA 1
ATOM 849 C C . LEU A 1 109 ? -4.387 3.423 4.460 1.00 95.75 109 LEU A C 1
ATOM 851 O O . LEU A 1 109 ? -3.768 2.899 5.378 1.00 95.75 109 LEU A O 1
ATOM 855 N N . ALA A 1 110 ? -5.085 2.698 3.580 1.00 96.12 110 ALA A N 1
ATOM 856 C CA . ALA A 1 110 ? -5.209 1.230 3.648 1.00 96.12 110 ALA A CA 1
ATOM 857 C C . ALA A 1 110 ? -5.555 0.710 5.073 1.00 96.12 110 ALA A C 1
ATOM 859 O O . ALA A 1 110 ? -4.715 0.091 5.742 1.00 96.12 110 ALA A O 1
ATOM 860 N N . PRO A 1 111 ? -6.763 1.011 5.591 1.00 97.44 111 PRO A N 1
ATOM 861 C CA . PRO A 1 111 ? -7.161 0.670 6.962 1.00 97.44 111 PRO A CA 1
ATOM 862 C C . PRO A 1 111 ? -7.197 -0.838 7.246 1.00 97.44 111 PRO A C 1
ATOM 864 O O . PRO A 1 111 ? -7.018 -1.232 8.394 1.00 97.44 111 PRO A O 1
ATOM 867 N N . GLU A 1 112 ? -7.387 -1.665 6.215 1.00 98.31 112 GLU A N 1
ATOM 868 C CA . GLU A 1 112 ? -7.453 -3.131 6.301 1.00 98.31 112 GLU A CA 1
ATOM 869 C C . GLU A 1 112 ? -6.091 -3.826 6.103 1.00 98.31 112 GLU A C 1
ATOM 871 O O . GLU A 1 112 ? -6.031 -5.057 6.021 1.00 98.31 112 GLU A O 1
ATOM 876 N N . LEU A 1 113 ? -4.991 -3.066 6.027 1.00 98.44 113 LEU A N 1
ATOM 877 C CA . LEU A 1 113 ? -3.653 -3.607 5.780 1.00 98.44 113 LEU A CA 1
ATOM 878 C C . LEU A 1 113 ? -3.165 -4.439 6.973 1.00 98.44 113 LEU A C 1
ATOM 880 O O . LEU A 1 113 ? -2.970 -3.904 8.063 1.00 98.44 113 LEU A O 1
ATOM 884 N N . LYS A 1 114 ? -2.905 -5.728 6.731 1.00 98.25 114 LYS A N 1
ATOM 885 C CA . LYS A 1 114 ? -2.438 -6.711 7.724 1.00 98.25 114 LYS A CA 1
ATOM 886 C C . LYS A 1 114 ? -1.024 -7.200 7.459 1.00 98.25 114 LYS A C 1
ATOM 888 O O . LYS A 1 114 ? -0.295 -7.493 8.402 1.00 98.25 114 LYS A O 1
ATOM 893 N N . ASP A 1 115 ? -0.645 -7.285 6.188 1.00 98.56 115 ASP A N 1
ATOM 894 C CA . ASP A 1 115 ? 0.658 -7.772 5.758 1.00 98.56 115 ASP A CA 1
ATOM 895 C C . ASP A 1 115 ? 1.412 -6.657 5.028 1.00 98.56 115 ASP A C 1
ATOM 897 O O . ASP A 1 115 ? 1.003 -6.213 3.952 1.00 98.56 115 ASP A O 1
ATOM 901 N N . LEU A 1 116 ? 2.539 -6.225 5.591 1.00 97.38 116 LEU A N 1
ATOM 902 C CA . LEU A 1 116 ? 3.439 -5.262 4.965 1.00 97.38 116 LEU A CA 1
ATOM 903 C C . LEU A 1 116 ? 4.842 -5.858 4.852 1.00 97.38 116 LEU A C 1
ATOM 905 O O . LEU A 1 116 ? 5.460 -6.211 5.857 1.00 97.38 116 LEU A O 1
ATOM 909 N N . SER A 1 117 ? 5.341 -5.957 3.622 1.00 95.62 117 SER A N 1
ATOM 910 C CA . SER A 1 117 ? 6.689 -6.443 3.317 1.00 95.62 117 SER A CA 1
ATOM 911 C C . SER A 1 117 ? 7.477 -5.390 2.552 1.00 95.62 117 SER A C 1
ATOM 913 O O . SER A 1 117 ? 7.046 -4.946 1.490 1.00 95.62 117 SER A O 1
ATOM 915 N N . LEU A 1 118 ? 8.631 -5.009 3.088 1.00 92.25 118 LEU A N 1
ATOM 916 C CA . LEU A 1 118 ? 9.523 -4.008 2.520 1.00 92.25 118 LEU A CA 1
ATOM 917 C C . LEU A 1 118 ? 10.927 -4.616 2.363 1.00 92.25 118 LEU A C 1
ATOM 919 O O . LEU A 1 118 ? 11.640 -4.809 3.346 1.00 92.25 118 LEU A O 1
ATOM 923 N N . LEU A 1 119 ? 11.304 -4.961 1.135 1.00 90.19 119 LEU A N 1
ATOM 924 C CA . LEU A 1 119 ? 12.524 -5.704 0.811 1.00 90.19 119 LEU A CA 1
ATOM 925 C C . LEU A 1 119 ? 13.448 -4.831 -0.040 1.00 90.19 119 LEU A C 1
ATOM 927 O O . LEU A 1 119 ? 13.100 -4.482 -1.165 1.00 90.19 119 LEU A O 1
ATOM 931 N N . PHE A 1 120 ? 14.634 -4.483 0.459 1.00 83.25 120 PHE A N 1
ATOM 932 C CA . PHE A 1 120 ? 15.517 -3.543 -0.243 1.00 83.25 120 PHE A CA 1
ATOM 933 C C . PHE A 1 120 ? 16.933 -4.068 -0.419 1.00 83.25 120 PHE A C 1
ATOM 935 O O . PHE A 1 120 ? 17.583 -4.444 0.542 1.00 83.25 120 PHE A O 1
ATOM 942 N N . GLY A 1 121 ? 17.502 -3.961 -1.617 1.00 75.50 121 GLY A N 1
ATOM 943 C CA . GLY A 1 121 ? 18.926 -4.248 -1.824 1.00 75.50 121 GLY A CA 1
ATOM 944 C C . GLY A 1 121 ? 19.922 -3.281 -1.149 1.00 75.50 121 GLY A C 1
ATOM 945 O O . GLY A 1 121 ? 21.129 -3.487 -1.270 1.00 75.50 121 GLY A O 1
ATOM 946 N N . GLN A 1 122 ? 19.477 -2.204 -0.481 1.00 72.25 122 GLN A N 1
ATOM 947 C CA . GLN A 1 122 ? 20.361 -1.196 0.130 1.00 72.25 122 GLN A CA 1
ATOM 948 C C . GLN A 1 122 ? 20.206 -1.110 1.656 1.00 72.25 122 GLN A C 1
ATOM 950 O O . GLN A 1 122 ? 19.281 -0.488 2.172 1.00 72.25 122 GLN A O 1
ATOM 955 N N . HIS A 1 123 ? 21.192 -1.633 2.391 1.00 68.81 123 HIS A N 1
ATOM 956 C CA . HIS A 1 123 ? 21.255 -1.584 3.863 1.00 68.81 123 HIS A CA 1
ATOM 957 C C . HIS A 1 123 ? 21.189 -0.163 4.458 1.00 68.81 123 HIS A C 1
ATOM 959 O O . HIS A 1 123 ? 20.637 0.037 5.541 1.00 68.81 123 HIS A O 1
ATOM 965 N N . CYS A 1 124 ? 21.730 0.852 3.771 1.00 74.88 124 CYS A N 1
ATOM 966 C CA . CYS A 1 124 ? 21.711 2.235 4.265 1.00 74.88 124 CYS A CA 1
ATOM 967 C C . CYS A 1 124 ? 20.294 2.819 4.353 1.00 74.88 124 CYS A C 1
ATOM 969 O O . CYS A 1 124 ? 20.043 3.660 5.217 1.00 74.88 124 CYS A O 1
ATOM 971 N N . TRP A 1 125 ? 19.370 2.335 3.520 1.00 80.56 125 TRP A N 1
ATOM 972 C CA . TRP A 1 125 ? 17.991 2.803 3.495 1.00 80.56 125 TRP A CA 1
ATOM 973 C C . TRP A 1 125 ? 17.269 2.501 4.813 1.00 80.56 125 TRP A C 1
ATOM 975 O O . TRP A 1 125 ? 16.648 3.398 5.386 1.00 80.56 125 TRP A O 1
ATOM 985 N N . MET A 1 126 ? 17.409 1.277 5.344 1.00 80.25 126 MET A N 1
ATOM 986 C CA . MET A 1 126 ? 16.749 0.886 6.599 1.00 80.25 126 MET A CA 1
ATOM 987 C C . MET A 1 126 ? 17.205 1.774 7.751 1.00 80.25 126 MET A C 1
ATOM 989 O O . MET A 1 126 ? 16.398 2.217 8.561 1.00 80.25 126 MET A O 1
ATOM 993 N N . ARG A 1 127 ? 18.503 2.090 7.794 1.00 83.75 127 ARG A N 1
ATOM 994 C CA . ARG A 1 127 ? 19.076 2.932 8.845 1.00 83.75 127 ARG A CA 1
ATOM 995 C C . ARG A 1 127 ? 18.567 4.372 8.781 1.00 83.75 127 ARG A C 1
ATOM 997 O O . ARG A 1 127 ? 18.323 4.966 9.822 1.00 83.75 127 ARG A O 1
ATOM 1004 N N . GLN A 1 128 ? 18.410 4.921 7.577 1.00 87.06 128 GLN A N 1
ATOM 1005 C CA . GLN A 1 128 ? 17.917 6.288 7.371 1.00 87.06 128 GLN A CA 1
ATOM 1006 C C . GLN A 1 128 ? 16.422 6.435 7.680 1.00 87.06 128 GLN A C 1
ATOM 1008 O O . GLN A 1 128 ? 15.980 7.526 8.023 1.00 87.06 128 GLN A O 1
ATOM 1013 N N . ASN A 1 129 ? 15.655 5.348 7.574 1.00 88.75 129 ASN A N 1
ATOM 1014 C CA . ASN A 1 129 ? 14.201 5.349 7.745 1.00 88.75 129 ASN A CA 1
ATOM 1015 C C . ASN A 1 129 ? 13.740 4.617 9.014 1.00 88.75 129 ASN A C 1
ATOM 1017 O O . ASN A 1 129 ? 12.542 4.403 9.184 1.00 88.75 129 ASN A O 1
ATOM 1021 N N . ALA A 1 130 ? 14.660 4.230 9.902 1.00 90.38 130 ALA A N 1
ATOM 1022 C CA . ALA A 1 130 ? 14.363 3.405 11.073 1.00 90.38 130 ALA A CA 1
ATOM 1023 C C . ALA A 1 130 ? 13.278 4.023 11.971 1.00 90.38 130 ALA A C 1
ATOM 1025 O O . ALA A 1 130 ? 12.350 3.326 12.381 1.00 90.38 130 ALA A O 1
ATOM 1026 N N . ASP A 1 131 ? 13.352 5.333 12.213 1.00 92.75 131 ASP A N 1
ATOM 1027 C CA . ASP A 1 131 ? 12.380 6.044 13.047 1.00 92.75 131 ASP A CA 1
ATOM 1028 C C . ASP A 1 131 ? 10.990 6.072 12.401 1.00 92.75 131 ASP A C 1
ATOM 1030 O O . ASP A 1 131 ? 9.998 5.773 13.064 1.00 92.75 131 ASP A O 1
ATOM 1034 N N . ALA A 1 132 ? 10.914 6.358 11.097 1.00 93.44 132 ALA A N 1
ATOM 1035 C CA . ALA A 1 132 ? 9.655 6.367 10.350 1.00 93.44 132 ALA A CA 1
ATOM 1036 C C . ALA A 1 132 ? 9.029 4.966 10.268 1.00 93.44 132 ALA A C 1
ATOM 1038 O O . ALA A 1 132 ? 7.822 4.813 10.448 1.00 93.44 132 ALA A O 1
ATOM 1039 N N . LEU A 1 133 ? 9.847 3.930 10.053 1.00 93.94 133 LEU A N 1
ATOM 1040 C CA . LEU A 1 133 ? 9.410 2.533 10.065 1.00 93.94 133 LEU A CA 1
ATOM 1041 C C . LEU A 1 133 ? 8.854 2.134 11.428 1.00 93.94 133 LEU A C 1
ATOM 1043 O O . LEU A 1 133 ? 7.784 1.533 11.503 1.00 93.94 133 LEU A O 1
ATOM 1047 N N . ASN A 1 134 ? 9.567 2.478 12.502 1.00 95.38 134 ASN A N 1
ATOM 1048 C CA . ASN A 1 134 ? 9.123 2.168 13.850 1.00 95.38 134 ASN A CA 1
ATOM 1049 C C . ASN A 1 134 ? 7.839 2.932 14.193 1.00 95.38 134 ASN A C 1
ATOM 1051 O O . ASN A 1 134 ? 6.902 2.320 14.690 1.00 95.38 134 ASN A O 1
ATOM 1055 N N . ALA A 1 135 ? 7.751 4.228 13.882 1.00 96.38 135 ALA A N 1
ATOM 1056 C CA . ALA A 1 135 ? 6.545 5.024 14.107 1.00 96.38 135 ALA A CA 1
ATOM 1057 C C . ALA A 1 135 ? 5.327 4.437 13.374 1.00 96.38 135 ALA A C 1
ATOM 1059 O O . ALA A 1 135 ? 4.287 4.206 13.994 1.00 96.38 135 ALA A O 1
ATOM 1060 N N . MET A 1 136 ? 5.483 4.113 12.087 1.00 96.81 136 MET A N 1
ATOM 1061 C CA . MET A 1 136 ? 4.442 3.479 11.281 1.00 96.81 136 MET A CA 1
ATOM 1062 C C . MET A 1 136 ? 4.017 2.136 11.890 1.00 96.81 136 MET A C 1
ATOM 1064 O O . MET A 1 136 ? 2.828 1.927 12.139 1.00 96.81 136 MET A O 1
ATOM 1068 N N . HIS A 1 137 ? 4.974 1.268 12.228 1.00 97.25 137 HIS A N 1
ATOM 1069 C CA . HIS A 1 137 ? 4.691 -0.034 12.829 1.00 97.25 137 HIS A CA 1
ATOM 1070 C C . HIS A 1 137 ? 3.993 0.088 14.193 1.00 97.25 137 HIS A C 1
ATOM 1072 O O . HIS A 1 137 ? 2.979 -0.570 14.417 1.00 97.25 137 HIS A O 1
ATOM 1078 N N . GLN A 1 138 ? 4.467 0.967 15.086 1.00 97.50 138 GLN A N 1
ATOM 1079 C CA . GLN A 1 138 ? 3.819 1.198 16.383 1.00 97.50 138 GLN A CA 1
ATOM 1080 C C . GLN A 1 138 ? 2.393 1.729 16.216 1.00 97.50 138 GLN A C 1
ATOM 1082 O O . GLN A 1 138 ? 1.503 1.314 16.956 1.00 97.50 138 GLN A O 1
ATOM 1087 N N . SER A 1 139 ? 2.150 2.599 15.229 1.00 97.56 139 SER A N 1
ATOM 1088 C CA . SER A 1 139 ? 0.815 3.160 14.987 1.00 97.56 139 SER A CA 1
ATOM 1089 C C . SER A 1 139 ? -0.240 2.103 14.629 1.00 97.56 139 SER A C 1
ATOM 1091 O O . SER A 1 139 ? -1.427 2.356 14.837 1.00 97.56 139 SER A O 1
ATOM 1093 N N . ARG A 1 140 ? 0.195 0.920 14.162 1.00 97.69 140 ARG A N 1
ATOM 1094 C CA . ARG A 1 140 ? -0.636 -0.221 13.735 1.00 97.69 140 ARG A CA 1
ATOM 1095 C C . ARG A 1 140 ? -0.374 -1.506 14.524 1.00 97.69 140 ARG A C 1
ATOM 1097 O O . ARG A 1 140 ? -0.684 -2.597 14.051 1.00 97.69 140 ARG A O 1
ATOM 1104 N N . LYS A 1 141 ? 0.224 -1.412 15.711 1.00 97.75 141 LYS A N 1
ATOM 1105 C CA . LYS A 1 141 ? 0.522 -2.592 16.536 1.00 97.75 141 LYS A CA 1
ATOM 1106 C C . LYS A 1 141 ? -0.741 -3.253 17.098 1.00 97.75 141 LYS A C 1
ATOM 1108 O O . LYS A 1 141 ? -0.760 -4.457 17.328 1.00 97.75 141 LYS A O 1
ATOM 1113 N N . GLU A 1 142 ? -1.784 -2.462 17.319 1.00 98.00 142 GLU A N 1
ATOM 1114 C CA . GLU A 1 142 ? -3.073 -2.899 17.849 1.00 98.00 142 GLU A CA 1
ATOM 1115 C C . GLU A 1 142 ? -4.208 -2.290 17.012 1.00 98.00 142 GLU A C 1
ATOM 1117 O O . GLU A 1 142 ? -4.015 -1.220 16.421 1.00 98.00 142 GLU A O 1
ATOM 1122 N N . PRO A 1 143 ? -5.389 -2.935 16.946 1.00 98.12 143 PRO A N 1
ATOM 1123 C CA . PRO A 1 143 ? -6.539 -2.357 16.265 1.00 98.12 143 PRO A CA 1
ATOM 1124 C C . PRO A 1 143 ? -6.944 -1.033 16.918 1.00 98.12 143 PRO A C 1
ATOM 1126 O O . PRO A 1 143 ? -6.995 -0.930 18.145 1.00 98.12 143 PRO A O 1
ATOM 1129 N N . ARG A 1 144 ? -7.268 -0.021 16.111 1.00 97.19 144 ARG A N 1
ATOM 1130 C CA . ARG A 1 144 ? -7.640 1.312 16.612 1.00 97.19 144 ARG A CA 1
ATOM 1131 C C . ARG A 1 144 ? -8.637 2.018 15.703 1.00 97.19 144 ARG A C 1
ATOM 1133 O O . ARG A 1 144 ? -9.009 1.505 14.653 1.00 97.19 144 ARG A O 1
ATOM 1140 N N . VAL A 1 145 ? -9.066 3.210 16.109 1.00 97.38 145 VAL A N 1
ATOM 1141 C CA . VAL A 1 145 ? -9.907 4.098 15.297 1.00 97.38 145 VAL A CA 1
ATOM 1142 C C . VAL A 1 145 ? -9.145 5.393 15.023 1.00 97.38 145 VAL A C 1
ATOM 1144 O O . VAL A 1 145 ? -8.645 6.010 15.958 1.00 97.38 145 VAL A O 1
ATOM 1147 N N . CYS A 1 146 ? -9.071 5.802 13.756 1.00 96.44 146 CYS A N 1
ATOM 1148 C CA . CYS A 1 146 ? -8.424 7.031 13.284 1.00 96.44 146 CYS A CA 1
ATOM 1149 C C . CYS A 1 146 ? -9.402 7.798 12.396 1.00 96.44 146 CYS A C 1
ATOM 1151 O O . CYS A 1 146 ? -9.949 7.214 11.460 1.00 96.44 146 CYS A O 1
ATOM 1153 N N . ALA A 1 147 ? -9.674 9.070 12.702 1.00 95.00 147 ALA A N 1
ATOM 1154 C CA . ALA A 1 147 ? -10.664 9.884 11.990 1.00 95.00 147 ALA A CA 1
ATOM 1155 C C . ALA A 1 147 ? -11.995 9.139 11.719 1.00 95.00 147 ALA A C 1
ATOM 1157 O O . ALA A 1 147 ? -12.520 9.136 10.607 1.00 95.00 147 ALA A O 1
ATOM 1158 N N . SER A 1 148 ? -12.541 8.477 12.748 1.00 95.12 148 SER A N 1
ATOM 1159 C CA . SER A 1 148 ? -13.765 7.648 12.685 1.00 95.12 148 SER A CA 1
ATOM 1160 C C . SER A 1 148 ? -13.695 6.396 11.796 1.00 95.12 148 SER A C 1
ATOM 1162 O O . SER A 1 148 ? -14.721 5.759 11.561 1.00 95.12 148 SER A O 1
ATOM 1164 N N . ARG A 1 149 ? -12.512 6.000 11.318 1.00 96.38 149 ARG A N 1
ATOM 1165 C CA . ARG A 1 149 ? -12.295 4.756 10.569 1.00 96.38 149 ARG A CA 1
ATOM 1166 C C . ARG A 1 149 ? -11.582 3.730 11.436 1.00 96.38 149 ARG A C 1
ATOM 1168 O O . ARG A 1 149 ? -10.593 4.056 12.088 1.00 96.38 149 ARG A O 1
ATOM 1175 N N . ALA A 1 150 ? -12.074 2.494 11.430 1.00 97.38 150 ALA A N 1
ATOM 1176 C CA . ALA A 1 150 ? -11.356 1.380 12.033 1.00 97.38 150 ALA A CA 1
ATOM 1177 C C . ALA A 1 150 ? -10.070 1.102 11.242 1.00 97.38 150 ALA A C 1
ATOM 1179 O O . ALA A 1 150 ? -10.064 1.180 10.016 1.00 97.38 150 ALA A O 1
ATOM 1180 N N . VAL A 1 151 ? -8.998 0.794 11.960 1.00 98.00 151 VAL A N 1
ATOM 1181 C CA . VAL A 1 151 ? -7.702 0.379 11.431 1.00 98.00 151 VAL A CA 1
ATOM 1182 C C . VAL A 1 151 ? -7.358 -0.949 12.080 1.00 98.00 151 VAL A C 1
ATOM 1184 O O . VAL A 1 151 ? -7.388 -1.065 13.310 1.00 98.00 151 VAL A O 1
ATOM 1187 N N . VAL A 1 152 ? -7.038 -1.948 11.265 1.00 98.25 152 VAL A N 1
ATOM 1188 C CA . VAL A 1 152 ? -6.608 -3.257 11.762 1.00 98.25 152 VAL A CA 1
ATOM 1189 C C . VAL A 1 152 ? -5.144 -3.220 12.198 1.00 98.25 152 VAL A C 1
ATOM 1191 O O . VAL A 1 152 ? -4.355 -2.400 11.727 1.00 98.25 152 VAL A O 1
ATOM 1194 N N . ALA A 1 153 ? -4.774 -4.121 13.107 1.00 98.12 153 ALA A N 1
ATOM 1195 C CA . ALA A 1 153 ? -3.371 -4.327 13.435 1.00 98.12 153 ALA A CA 1
ATOM 1196 C C . ALA A 1 153 ? -2.628 -4.993 12.268 1.00 98.12 153 ALA A C 1
ATOM 1198 O O . ALA A 1 153 ? -3.210 -5.787 11.523 1.00 98.12 153 ALA A O 1
ATOM 1199 N N . LEU A 1 154 ? -1.331 -4.709 12.149 1.00 98.25 154 LEU A N 1
ATOM 1200 C CA . LEU A 1 154 ? -0.447 -5.474 11.276 1.00 98.25 154 LEU A CA 1
ATOM 1201 C C . LEU A 1 154 ? -0.193 -6.855 11.894 1.00 98.25 154 LEU A C 1
ATOM 1203 O O . LEU A 1 154 ? 0.429 -6.966 12.949 1.00 98.25 154 LEU A O 1
ATOM 1207 N N . ASP A 1 155 ? -0.636 -7.905 11.204 1.00 97.75 155 ASP A N 1
ATOM 1208 C CA . ASP A 1 155 ? -0.358 -9.298 11.562 1.00 97.75 155 ASP A CA 1
ATOM 1209 C C . ASP A 1 155 ? 1.079 -9.681 11.179 1.00 97.75 155 ASP A C 1
ATOM 1211 O O . ASP A 1 155 ? 1.749 -10.440 11.885 1.00 97.75 155 ASP A O 1
ATOM 1215 N N . ARG A 1 156 ? 1.564 -9.162 10.042 1.00 97.00 156 ARG A N 1
ATOM 1216 C CA . ARG A 1 156 ? 2.926 -9.388 9.551 1.00 97.00 156 ARG A CA 1
ATOM 1217 C C . ARG A 1 156 ? 3.554 -8.080 9.109 1.00 97.00 156 ARG A C 1
ATOM 1219 O O . ARG A 1 156 ? 3.083 -7.417 8.188 1.00 97.00 156 ARG A O 1
ATOM 1226 N N . PHE A 1 157 ? 4.680 -7.761 9.730 1.00 96.31 157 PHE A N 1
ATOM 1227 C CA . PHE A 1 157 ? 5.535 -6.657 9.333 1.00 96.31 157 PHE A CA 1
ATOM 1228 C C . PHE A 1 157 ? 6.942 -7.192 9.096 1.00 96.31 157 PHE A C 1
ATOM 1230 O O . PHE A 1 157 ? 7.607 -7.656 10.022 1.00 96.31 157 PHE A O 1
ATOM 1237 N N . HIS A 1 158 ? 7.369 -7.174 7.838 1.00 95.00 158 HIS A N 1
ATOM 1238 C CA . HIS A 1 158 ? 8.666 -7.684 7.431 1.00 95.00 158 HIS A CA 1
ATOM 1239 C C . HIS A 1 158 ? 9.453 -6.591 6.719 1.00 95.00 158 HIS A C 1
ATOM 1241 O O . HIS A 1 158 ? 8.990 -6.011 5.738 1.00 95.00 158 HIS A O 1
ATOM 1247 N N . VAL A 1 15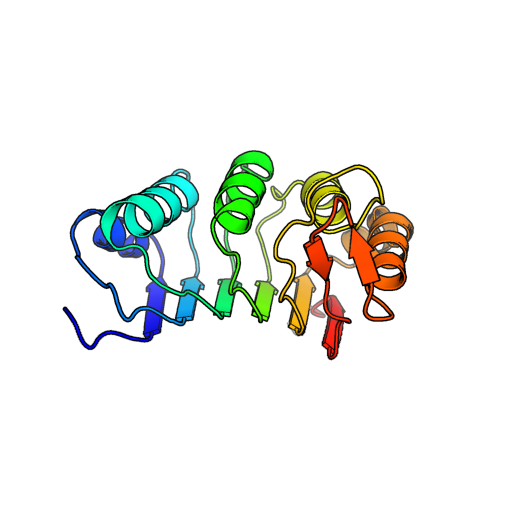9 ? 10.650 -6.320 7.229 1.00 91.06 159 VAL A N 1
ATOM 1248 C CA . VAL A 1 159 ? 11.614 -5.413 6.613 1.00 91.06 159 VAL A CA 1
ATOM 124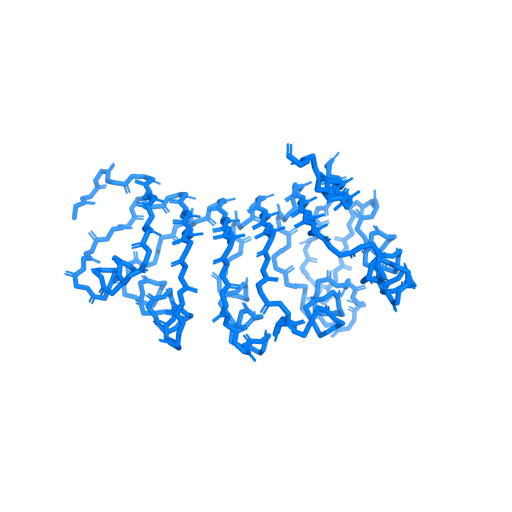9 C C . VAL A 1 159 ? 12.928 -6.161 6.532 1.00 91.06 159 VAL A C 1
ATOM 1251 O O . VAL A 1 159 ? 13.406 -6.652 7.555 1.00 91.06 159 VAL A O 1
ATOM 1254 N N . ASP A 1 160 ? 13.490 -6.259 5.335 1.00 88.94 160 ASP A N 1
ATOM 1255 C CA . ASP A 1 160 ? 14.772 -6.923 5.134 1.00 88.94 160 ASP A CA 1
ATOM 1256 C C . ASP A 1 160 ? 15.624 -6.164 4.122 1.00 88.94 160 ASP A C 1
ATOM 1258 O O . ASP A 1 160 ? 15.114 -5.562 3.168 1.00 88.94 160 ASP A O 1
ATOM 1262 N N . ALA A 1 161 ? 16.937 -6.219 4.329 1.00 79.44 161 ALA A N 1
ATOM 1263 C CA . ALA A 1 161 ? 17.876 -5.849 3.297 1.00 79.44 161 ALA A CA 1
ATOM 1264 C C . ALA A 1 161 ? 18.317 -7.107 2.569 1.00 79.44 161 ALA A C 1
ATOM 1266 O O . ALA A 1 161 ? 18.965 -7.975 3.150 1.00 79.44 161 ALA A O 1
ATOM 1267 N N . LYS A 1 162 ? 18.015 -7.193 1.274 1.00 68.31 162 LYS A N 1
ATOM 1268 C CA . LYS A 1 162 ? 18.549 -8.277 0.461 1.00 68.31 162 LYS A CA 1
ATOM 1269 C C . LYS A 1 162 ? 20.066 -8.163 0.438 1.00 68.31 162 LYS A C 1
ATOM 1271 O O . LYS A 1 162 ? 20.626 -7.260 -0.188 1.00 68.31 162 LYS A O 1
ATOM 1276 N N . ASP A 1 163 ? 20.735 -9.110 1.084 1.00 61.56 163 ASP A N 1
ATOM 1277 C CA . ASP A 1 163 ? 22.146 -9.338 0.831 1.00 61.56 163 ASP A CA 1
ATOM 1278 C C . ASP A 1 163 ? 22.291 -9.702 -0.645 1.00 61.56 163 ASP A C 1
ATOM 1280 O O . ASP A 1 163 ? 21.712 -10.684 -1.119 1.00 61.56 163 ASP A O 1
ATOM 1284 N N . LYS A 1 164 ? 23.065 -8.898 -1.383 1.00 52.69 164 LYS A N 1
ATOM 1285 C CA . LYS A 1 164 ? 23.526 -9.248 -2.727 1.00 52.69 164 LYS A CA 1
ATOM 1286 C C . LYS A 1 164 ? 24.367 -10.520 -2.614 1.00 52.69 164 LYS A C 1
ATOM 1288 O O . LYS A 1 164 ? 25.588 -10.447 -2.482 1.00 52.69 164 LYS A O 1
ATOM 1293 N N . ARG A 1 165 ? 23.732 -11.692 -2.632 1.00 48.22 165 ARG A N 1
ATOM 1294 C CA . ARG A 1 165 ? 24.441 -12.926 -2.956 1.00 48.22 165 ARG A CA 1
ATOM 1295 C C . ARG A 1 165 ? 24.849 -12.803 -4.419 1.00 48.22 165 ARG A C 1
ATOM 1297 O O . ARG A 1 165 ? 24.005 -12.629 -5.293 1.00 48.22 165 ARG A O 1
ATOM 1304 N N . THR A 1 166 ? 26.164 -12.727 -4.567 1.00 42.25 166 THR A N 1
ATOM 1305 C CA . THR A 1 166 ? 26.957 -12.584 -5.785 1.00 42.25 166 THR A CA 1
ATOM 1306 C C . THR A 1 166 ? 26.720 -13.718 -6.765 1.00 42.25 166 THR A C 1
ATOM 1308 O O . THR A 1 166 ? 26.395 -14.837 -6.307 1.00 42.25 166 THR A O 1
#